Protein AF-A0A6L9QNK7-F1 (afdb_monomer_lite)

Radius of gyration: 12.38 Å; chains: 1; bounding box: 41×22×31 Å

pLDDT: mean 94.43, std 8.41, range [47.88, 98.69]

Organism: NCBI:txid453573

Foldseek 3Di:
DPPPDLLLVLLVQLLVLLVVCVVVDLQPQDPVSLVSLLVSLVSCVVVVVPVLSVLSVQLSVQSPDPDSVSNVVSSVSNNVVSVVVNVVD

Sequence (89 aa):
PDVRDPLSHALDEALAACADAAHRGLARTSPGLRERIARAGKDLEANGLRTAAETVNALAAALTADDPHRAVRAWATAHIRLLTTAELR

Secondary structure (DSSP, 8-state):
-----HHHHHHHHHHHHHHHHHHH-GGG--HHHHHHHHHHHHHHHHTT-HHHHHHHHHHHHHTTSS-HHHHHHHHHHHHHHHHHHHHT-

Structure (mmCIF, N/CA/C/O backbone):
data_AF-A0A6L9QNK7-F1
#
_entry.id   AF-A0A6L9QNK7-F1
#
loop_
_atom_site.group_PDB
_atom_site.id
_atom_site.type_symbol
_atom_site.label_atom_id
_atom_site.label_alt_id
_atom_site.label_comp_id
_atom_site.label_asym_id
_atom_site.label_entity_id
_atom_site.label_seq_id
_atom_site.pdbx_PDB_ins_code
_atom_site.Cartn_x
_atom_site.Cartn_y
_atom_site.Cartn_z
_atom_site.occupancy
_atom_site.B_iso_or_equiv
_atom_site.auth_seq_id
_atom_site.auth_comp_id
_atom_site.auth_asym_id
_atom_site.auth_atom_id
_atom_site.pdbx_PDB_model_num
ATOM 1 N N . PRO A 1 1 ? -26.201 -6.420 7.282 1.00 47.88 1 PRO A N 1
ATOM 2 C CA . PRO A 1 1 ? -24.894 -6.115 6.658 1.00 47.88 1 PRO A CA 1
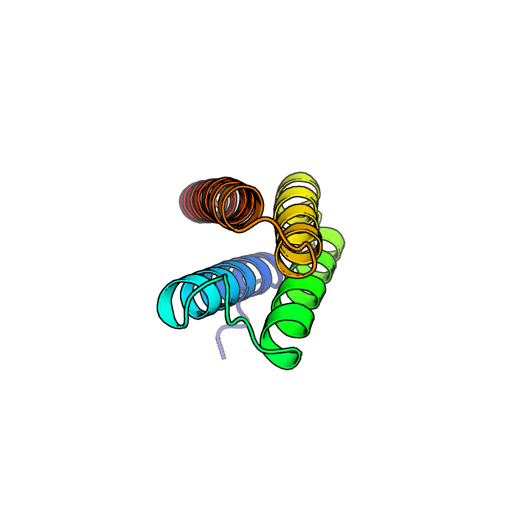ATOM 3 C C . PRO A 1 1 ? -23.984 -5.467 7.696 1.00 47.88 1 PRO A C 1
ATOM 5 O O . PRO A 1 1 ? -24.310 -4.396 8.194 1.00 47.88 1 PRO A O 1
ATOM 8 N N . ASP A 1 2 ? -22.919 -6.165 8.079 1.00 56.00 2 ASP A N 1
ATOM 9 C CA . ASP A 1 2 ? -21.897 -5.616 8.964 1.00 56.00 2 ASP A CA 1
ATOM 10 C C . ASP A 1 2 ? -21.198 -4.487 8.198 1.00 56.00 2 ASP A C 1
ATOM 12 O O . ASP A 1 2 ? -20.449 -4.735 7.249 1.00 56.00 2 ASP A O 1
ATOM 16 N N . VAL A 1 3 ? -21.573 -3.240 8.488 1.00 62.56 3 VAL A N 1
ATOM 17 C CA . VAL A 1 3 ? -20.913 -2.077 7.898 1.00 62.56 3 VAL A CA 1
ATOM 18 C C . VAL A 1 3 ? -19.571 -2.011 8.600 1.00 62.56 3 VAL A C 1
ATOM 20 O O . VAL A 1 3 ? -19.465 -1.405 9.662 1.00 62.56 3 VAL A O 1
ATOM 23 N N . ARG A 1 4 ? -18.571 -2.713 8.048 1.00 68.38 4 ARG A N 1
ATOM 24 C CA . ARG A 1 4 ? -17.192 -2.600 8.521 1.00 68.38 4 ARG A CA 1
ATOM 25 C C . ARG A 1 4 ? -16.878 -1.122 8.678 1.00 68.38 4 ARG A C 1
ATOM 27 O O . ARG A 1 4 ? -17.131 -0.337 7.762 1.00 68.38 4 ARG A O 1
ATOM 34 N N . ASP A 1 5 ? -16.349 -0.778 9.844 1.00 88.00 5 ASP A N 1
ATOM 35 C CA . ASP A 1 5 ? -15.879 0.568 10.115 1.00 88.00 5 ASP A CA 1
ATOM 36 C C . ASP A 1 5 ? -14.940 1.022 8.965 1.00 88.00 5 ASP A C 1
ATOM 38 O O . ASP A 1 5 ? -14.102 0.230 8.507 1.00 88.00 5 ASP A O 1
ATOM 42 N N . PRO A 1 6 ? -15.096 2.259 8.452 1.00 90.44 6 PRO A N 1
ATOM 43 C CA . PRO A 1 6 ? -14.323 2.765 7.319 1.00 90.44 6 PRO A CA 1
ATOM 44 C C . PRO A 1 6 ? -12.804 2.644 7.488 1.00 90.44 6 PRO A C 1
ATOM 46 O O . PRO A 1 6 ? -12.101 2.361 6.514 1.00 90.44 6 PRO A O 1
ATOM 49 N N . LEU A 1 7 ? -12.296 2.793 8.715 1.00 91.81 7 LEU A N 1
ATOM 50 C CA . LEU A 1 7 ? -10.871 2.664 9.010 1.00 91.81 7 LEU A CA 1
ATOM 51 C C . LEU A 1 7 ? -10.385 1.224 8.807 1.00 91.81 7 LEU A C 1
ATOM 53 O O . LEU A 1 7 ? -9.359 0.992 8.163 1.00 91.81 7 LEU A O 1
ATOM 57 N N . SER A 1 8 ? -11.146 0.250 9.300 1.00 93.12 8 SER A N 1
ATOM 58 C CA . SER A 1 8 ? -10.854 -1.173 9.138 1.00 93.12 8 SER A CA 1
ATOM 59 C C . SER A 1 8 ? -10.856 -1.593 7.672 1.00 93.12 8 SER A C 1
ATOM 61 O O . SER A 1 8 ? -9.986 -2.351 7.247 1.00 93.12 8 SER A O 1
ATOM 63 N N . HIS A 1 9 ? -11.794 -1.067 6.881 1.00 94.19 9 HIS A N 1
ATOM 64 C CA . HIS A 1 9 ? -11.830 -1.319 5.443 1.00 94.19 9 HIS A CA 1
ATOM 65 C C . HIS A 1 9 ? -10.609 -0.732 4.717 1.00 94.19 9 HIS A C 1
ATOM 67 O O . HIS A 1 9 ? -9.989 -1.431 3.916 1.00 94.19 9 HIS A O 1
ATOM 73 N N . ALA A 1 10 ? -10.219 0.508 5.030 1.00 96.12 10 ALA A N 1
ATOM 74 C CA . ALA A 1 10 ? -9.062 1.155 4.410 1.00 96.12 10 ALA A CA 1
ATOM 75 C C . ALA A 1 10 ? -7.743 0.414 4.701 1.00 96.12 10 ALA A C 1
ATOM 77 O O . ALA A 1 10 ? -6.902 0.266 3.810 1.00 96.12 10 ALA A O 1
ATOM 78 N N . LEU A 1 11 ? -7.566 -0.090 5.928 1.00 96.56 11 LEU A N 1
ATOM 79 C CA . LEU A 1 11 ? -6.408 -0.909 6.303 1.00 96.56 11 LEU A CA 1
ATOM 80 C C . LEU A 1 11 ? -6.362 -2.239 5.544 1.00 96.56 11 LEU A C 1
ATOM 82 O O . LEU A 1 11 ? -5.313 -2.591 4.997 1.00 96.56 11 LEU A O 1
ATOM 86 N N . ASP A 1 12 ? -7.486 -2.955 5.482 1.00 97.00 12 ASP A N 1
ATOM 87 C CA . ASP A 1 12 ? -7.577 -4.241 4.788 1.00 97.00 12 ASP A CA 1
ATOM 88 C C . ASP A 1 12 ? -7.274 -4.081 3.282 1.00 97.00 12 ASP A C 1
ATOM 90 O O . ASP A 1 12 ? -6.508 -4.862 2.714 1.00 97.00 12 ASP A O 1
ATOM 94 N N . GLU A 1 13 ? -7.803 -3.033 2.640 1.00 97.62 13 GLU A N 1
ATOM 95 C CA . GLU A 1 13 ? -7.527 -2.726 1.229 1.00 97.62 13 GLU A CA 1
ATOM 96 C C . GLU A 1 13 ? -6.055 -2.367 0.983 1.00 97.62 13 GLU A C 1
ATOM 98 O O . GLU A 1 13 ? -5.448 -2.832 0.012 1.00 97.62 13 GLU A O 1
ATOM 103 N N . ALA A 1 14 ? -5.440 -1.584 1.875 1.00 98.19 14 ALA A N 1
ATOM 104 C CA . ALA A 1 14 ? -4.022 -1.248 1.775 1.00 98.19 14 ALA A CA 1
ATOM 105 C C . ALA A 1 14 ? -3.125 -2.491 1.908 1.00 98.19 14 ALA A C 1
ATOM 107 O O . ALA A 1 14 ? -2.171 -2.657 1.137 1.00 98.19 14 ALA A O 1
ATOM 108 N N . LEU A 1 15 ? -3.446 -3.392 2.844 1.00 98.38 15 LEU A N 1
ATOM 109 C CA . LEU A 1 15 ? -2.759 -4.675 3.006 1.00 98.38 15 LEU A CA 1
ATOM 110 C C . LEU A 1 15 ? -2.916 -5.556 1.765 1.00 98.38 15 LEU A C 1
ATOM 112 O O . LEU A 1 15 ? -1.917 -6.080 1.266 1.00 98.38 15 LEU A O 1
ATOM 116 N N . ALA A 1 16 ? -4.134 -5.670 1.231 1.00 98.25 16 ALA A N 1
ATOM 117 C CA . ALA A 1 16 ? -4.416 -6.445 0.027 1.00 98.25 16 ALA A CA 1
ATOM 118 C C . ALA A 1 16 ? -3.645 -5.912 -1.191 1.00 98.25 16 ALA A C 1
ATOM 120 O O . ALA A 1 16 ? -3.018 -6.685 -1.915 1.00 98.25 16 ALA A O 1
ATOM 121 N N . ALA A 1 17 ? -3.610 -4.591 -1.392 1.00 98.06 17 ALA A N 1
ATOM 122 C CA . ALA A 1 17 ? -2.849 -3.974 -2.477 1.00 98.06 17 ALA A CA 1
ATOM 123 C C . ALA A 1 17 ? -1.332 -4.218 -2.345 1.00 98.06 17 ALA A C 1
ATOM 125 O O . ALA A 1 17 ? -0.660 -4.507 -3.341 1.00 98.06 17 ALA A O 1
ATOM 126 N N . CYS A 1 18 ? -0.785 -4.154 -1.125 1.00 98.00 18 CYS A N 1
ATOM 127 C CA . CYS A 1 18 ? 0.624 -4.468 -0.871 1.00 98.00 18 CYS A CA 1
ATOM 128 C C . CYS A 1 18 ? 0.940 -5.952 -1.112 1.00 98.00 18 CYS A C 1
ATOM 130 O O . CYS A 1 18 ? 1.989 -6.270 -1.679 1.00 98.00 18 CYS A O 1
ATOM 132 N N . ALA A 1 19 ? 0.049 -6.857 -0.703 1.00 98.06 19 ALA A N 1
ATOM 133 C CA . ALA A 1 19 ? 0.200 -8.294 -0.917 1.00 98.06 19 ALA A CA 1
ATOM 134 C C . ALA A 1 19 ? 0.142 -8.648 -2.411 1.00 98.06 19 ALA A C 1
ATOM 136 O O . ALA A 1 19 ? 1.008 -9.370 -2.908 1.00 98.06 19 ALA A O 1
ATOM 137 N N . ASP A 1 20 ? -0.807 -8.064 -3.149 1.00 97.81 20 ASP A N 1
ATOM 138 C CA . ASP A 1 20 ? -0.920 -8.207 -4.603 1.00 97.81 20 ASP A CA 1
ATOM 139 C C . ASP A 1 20 ? 0.371 -7.785 -5.320 1.00 97.81 20 ASP A C 1
ATOM 141 O O . ASP A 1 20 ? 0.832 -8.468 -6.240 1.00 97.81 20 ASP A O 1
ATOM 145 N N . ALA A 1 21 ? 0.973 -6.664 -4.905 1.00 96.69 21 ALA A N 1
ATOM 146 C CA . ALA A 1 21 ? 2.207 -6.157 -5.502 1.00 96.69 21 ALA A CA 1
ATOM 147 C C . ALA A 1 21 ? 3.399 -7.087 -5.252 1.00 96.69 21 ALA A C 1
ATOM 149 O O . ALA A 1 21 ? 4.165 -7.364 -6.177 1.00 96.69 21 ALA A O 1
ATOM 150 N N . ALA A 1 22 ? 3.532 -7.622 -4.036 1.00 96.31 22 ALA A N 1
ATOM 151 C CA . ALA A 1 22 ? 4.558 -8.614 -3.725 1.00 96.31 22 ALA A CA 1
ATOM 152 C C . ALA A 1 22 ? 4.361 -9.905 -4.524 1.00 96.31 22 ALA A C 1
ATOM 154 O O . ALA A 1 22 ? 5.306 -10.399 -5.137 1.00 96.31 22 ALA A O 1
ATOM 155 N N . HIS A 1 23 ? 3.126 -10.411 -4.570 1.00 96.44 23 HIS A N 1
ATOM 156 C CA . HIS A 1 23 ? 2.787 -11.658 -5.247 1.00 96.44 23 HIS A CA 1
ATOM 157 C C . HIS A 1 23 ? 3.058 -11.598 -6.758 1.00 96.44 23 HIS A C 1
ATOM 159 O O . HIS A 1 23 ? 3.588 -12.543 -7.338 1.00 96.44 23 HIS A O 1
ATOM 165 N N . ARG A 1 24 ? 2.741 -10.469 -7.404 1.00 94.31 24 ARG A N 1
ATOM 166 C CA . ARG A 1 24 ? 2.968 -10.264 -8.850 1.00 94.31 24 ARG A CA 1
ATOM 167 C C . ARG A 1 24 ? 4.403 -9.831 -9.184 1.00 94.31 24 ARG A C 1
ATOM 169 O O . ARG A 1 24 ? 4.829 -9.924 -10.339 1.00 94.31 24 ARG A O 1
ATOM 176 N N . GLY A 1 25 ? 5.151 -9.403 -8.170 1.00 95.56 25 GLY A N 1
ATOM 177 C CA . GLY A 1 25 ? 6.515 -8.902 -8.263 1.00 95.56 25 GLY A CA 1
ATOM 178 C C . GLY A 1 25 ? 6.564 -7.383 -8.428 1.00 95.56 25 GLY A C 1
ATOM 179 O O . GLY A 1 25 ? 6.074 -6.830 -9.413 1.00 95.56 25 GLY A O 1
ATOM 180 N N . LEU A 1 26 ? 7.253 -6.717 -7.498 1.00 95.56 26 LEU A N 1
ATOM 181 C CA . LEU A 1 26 ? 7.323 -5.252 -7.417 1.00 95.56 26 LEU A CA 1
ATOM 182 C C . LEU A 1 26 ? 7.893 -4.605 -8.691 1.00 95.56 26 LEU A C 1
ATOM 184 O O . LEU A 1 26 ? 7.375 -3.587 -9.145 1.00 95.56 26 LEU A O 1
ATOM 188 N N . ALA A 1 27 ? 8.887 -5.241 -9.320 1.00 91.69 27 ALA A N 1
ATOM 189 C CA . ALA A 1 27 ? 9.513 -4.768 -10.560 1.00 91.69 27 ALA A CA 1
ATOM 190 C C . ALA A 1 27 ? 8.577 -4.788 -11.787 1.00 91.69 27 ALA A C 1
ATOM 192 O O . ALA A 1 27 ? 8.878 -4.168 -12.801 1.00 91.69 27 ALA A O 1
ATOM 193 N N . ARG A 1 28 ? 7.451 -5.510 -11.723 1.00 90.00 28 ARG A N 1
ATOM 194 C CA . ARG A 1 28 ? 6.484 -5.649 -12.827 1.00 90.00 28 ARG A CA 1
ATOM 195 C C . ARG A 1 28 ? 5.087 -5.178 -12.429 1.00 90.00 28 ARG A C 1
ATOM 197 O O . ARG A 1 28 ? 4.084 -5.649 -12.966 1.00 90.00 28 ARG A O 1
ATOM 204 N N . THR A 1 29 ? 5.010 -4.253 -11.477 1.00 92.75 29 THR A N 1
ATOM 205 C CA . THR A 1 29 ? 3.727 -3.740 -10.994 1.00 92.75 29 THR A CA 1
ATOM 206 C C . THR A 1 29 ? 2.992 -3.003 -12.117 1.00 92.75 29 THR A C 1
ATOM 208 O O . THR A 1 29 ? 3.479 -2.012 -12.669 1.00 92.75 29 THR A O 1
ATOM 211 N N . SER A 1 30 ? 1.789 -3.473 -12.455 1.00 94.12 30 SER A N 1
ATOM 212 C CA . SER A 1 30 ? 0.976 -2.855 -13.504 1.00 94.12 30 SER A CA 1
ATOM 213 C C . SER A 1 30 ? 0.572 -1.416 -13.135 1.00 94.12 30 SER A C 1
ATOM 215 O O . SER A 1 30 ? 0.505 -1.081 -11.949 1.00 94.12 30 SER A O 1
ATOM 217 N N . PRO A 1 31 ? 0.278 -0.543 -14.118 1.00 94.31 31 PRO A N 1
ATOM 218 C CA . PRO A 1 31 ? -0.233 0.805 -13.848 1.00 94.31 31 PRO A CA 1
ATOM 219 C C . PRO A 1 31 ? -1.461 0.802 -12.924 1.00 94.31 31 PRO A C 1
ATOM 221 O O . PRO A 1 31 ? -1.466 1.501 -11.918 1.00 94.31 31 PRO A O 1
ATOM 224 N N . GLY A 1 32 ? -2.437 -0.076 -13.180 1.00 95.88 32 GLY A N 1
ATOM 225 C CA . GLY A 1 32 ? -3.642 -0.171 -12.350 1.00 95.88 32 GLY A CA 1
ATOM 226 C C . GLY A 1 32 ? -3.369 -0.603 -10.904 1.00 95.88 32 GLY A C 1
ATOM 227 O O . GLY A 1 32 ? -4.026 -0.125 -9.984 1.00 95.88 32 GLY A O 1
ATOM 228 N N . LEU A 1 33 ? -2.374 -1.466 -10.660 1.00 95.69 33 LEU A N 1
ATOM 229 C CA . LEU A 1 33 ? -1.991 -1.826 -9.291 1.00 95.69 33 LEU A CA 1
ATOM 230 C C . LEU A 1 33 ? -1.251 -0.677 -8.588 1.00 95.69 33 LEU A C 1
ATOM 232 O O . LEU A 1 33 ? -1.491 -0.437 -7.408 1.00 95.69 33 LEU A O 1
ATOM 236 N N . ARG A 1 34 ? -0.431 0.097 -9.312 1.00 95.56 34 ARG A N 1
ATOM 237 C CA . ARG A 1 34 ? 0.177 1.330 -8.779 1.00 95.56 34 ARG A CA 1
ATOM 238 C C . ARG A 1 34 ? -0.882 2.365 -8.395 1.00 95.56 34 ARG A C 1
ATOM 240 O O . ARG A 1 34 ? -0.807 2.940 -7.314 1.00 95.56 34 ARG A O 1
ATOM 247 N N . GLU A 1 35 ? -1.896 2.554 -9.234 1.00 96.50 35 GLU A N 1
ATOM 248 C CA . GLU A 1 35 ? -3.029 3.440 -8.944 1.00 96.50 35 GLU A CA 1
ATOM 249 C C . GLU A 1 35 ? -3.833 2.977 -7.725 1.00 96.50 35 GLU A C 1
ATOM 251 O O . GLU A 1 35 ? -4.215 3.805 -6.899 1.00 96.50 35 GLU A O 1
ATOM 256 N N . ARG A 1 36 ? -4.054 1.663 -7.575 1.00 97.69 36 ARG A N 1
ATOM 257 C CA . ARG A 1 36 ? -4.698 1.093 -6.380 1.00 97.69 36 ARG A CA 1
ATOM 258 C C . ARG A 1 36 ? -3.906 1.387 -5.107 1.00 97.69 36 ARG A C 1
ATOM 260 O O . ARG A 1 36 ? -4.504 1.808 -4.126 1.00 97.69 36 ARG A O 1
ATOM 267 N N . ILE A 1 37 ? -2.582 1.228 -5.127 1.00 98.06 37 ILE A N 1
ATOM 268 C CA . ILE A 1 37 ? -1.717 1.541 -3.975 1.00 98.06 37 ILE A CA 1
ATOM 269 C C . ILE A 1 37 ? -1.781 3.038 -3.644 1.00 98.06 37 ILE A C 1
ATOM 271 O O . ILE A 1 37 ? -1.965 3.406 -2.487 1.00 98.06 37 ILE A O 1
ATOM 275 N N . ALA A 1 38 ? -1.702 3.909 -4.653 1.00 97.81 38 ALA A N 1
ATOM 276 C CA . ALA A 1 38 ? -1.829 5.352 -4.450 1.00 97.81 38 ALA A CA 1
ATOM 277 C C . ALA A 1 38 ? -3.210 5.751 -3.894 1.00 97.81 38 ALA A C 1
ATOM 279 O O . ALA A 1 38 ? -3.307 6.665 -3.077 1.00 97.81 38 ALA A O 1
ATOM 280 N N . ARG A 1 39 ? -4.284 5.071 -4.316 1.00 98.06 39 ARG A N 1
ATOM 281 C CA . ARG A 1 39 ? -5.631 5.280 -3.768 1.00 98.06 39 ARG A CA 1
ATOM 282 C C . ARG A 1 39 ? -5.719 4.835 -2.310 1.00 98.06 39 ARG A C 1
ATOM 284 O O . ARG A 1 39 ? -6.177 5.622 -1.494 1.00 98.06 39 ARG A O 1
ATOM 291 N N . ALA A 1 40 ? -5.188 3.659 -1.978 1.00 98.19 40 ALA A N 1
ATOM 292 C CA . ALA A 1 40 ? -5.143 3.177 -0.599 1.00 98.19 40 ALA A CA 1
ATOM 293 C C . ALA A 1 40 ? -4.416 4.165 0.333 1.00 98.19 40 ALA A C 1
ATOM 295 O O . ALA A 1 40 ? -4.871 4.408 1.445 1.00 98.19 40 ALA A O 1
ATOM 296 N N . GLY A 1 41 ? -3.337 4.806 -0.135 1.00 98.19 41 GLY A N 1
ATOM 297 C CA . GLY A 1 41 ? -2.672 5.883 0.607 1.00 98.19 41 GLY A CA 1
ATOM 298 C C . GLY A 1 41 ? -3.606 7.058 0.928 1.00 98.19 41 GLY A C 1
ATOM 299 O O . GLY A 1 41 ? -3.664 7.501 2.073 1.00 98.19 41 GLY A O 1
ATOM 300 N N . LYS A 1 42 ? -4.390 7.522 -0.054 1.00 98.12 42 LYS A N 1
ATOM 301 C CA . LYS A 1 42 ? -5.380 8.599 0.135 1.00 98.12 42 LYS A CA 1
ATOM 302 C C . LYS A 1 42 ? -6.501 8.198 1.092 1.00 98.12 42 LYS A C 1
ATOM 304 O O . LYS A 1 42 ? -6.911 9.007 1.919 1.00 98.12 42 LYS A O 1
ATOM 309 N N . ASP A 1 43 ? -6.973 6.959 1.002 1.00 97.75 43 ASP A N 1
ATOM 310 C CA . ASP A 1 43 ? -8.050 6.459 1.857 1.00 97.75 43 ASP A CA 1
ATOM 311 C C . ASP A 1 43 ? -7.583 6.348 3.318 1.00 97.75 43 ASP A C 1
ATOM 313 O O . ASP A 1 43 ? -8.300 6.751 4.234 1.00 97.75 43 ASP A O 1
ATOM 317 N N . LEU A 1 44 ? -6.348 5.893 3.559 1.00 97.75 44 LEU A N 1
ATOM 318 C CA . LEU A 1 44 ? -5.737 5.900 4.894 1.00 97.75 44 LEU A CA 1
ATOM 319 C C . LEU A 1 44 ? -5.608 7.321 5.458 1.00 97.75 44 LEU A C 1
ATOM 321 O O . LEU A 1 44 ? -5.899 7.547 6.633 1.00 97.75 44 LEU A O 1
ATOM 325 N N . GLU A 1 45 ? -5.197 8.284 4.631 1.00 97.88 45 GLU A N 1
ATOM 326 C CA . GLU A 1 45 ? -5.087 9.689 5.029 1.00 97.88 45 GLU A CA 1
ATOM 327 C C . GLU A 1 45 ? -6.453 10.279 5.404 1.00 97.88 45 GLU A C 1
ATOM 329 O O . GLU A 1 45 ? -6.584 10.903 6.460 1.00 97.88 45 GLU A O 1
ATOM 334 N N . ALA A 1 46 ? -7.484 10.010 4.597 1.00 97.06 46 ALA A N 1
ATOM 335 C CA . ALA A 1 46 ? -8.857 10.443 4.851 1.00 97.06 46 ALA A CA 1
ATOM 336 C C . ALA A 1 46 ? -9.440 9.864 6.155 1.00 97.06 46 ALA A C 1
ATOM 338 O O . ALA A 1 46 ? -10.262 10.513 6.798 1.00 97.06 46 ALA A O 1
ATOM 339 N N . ASN A 1 47 ? -8.974 8.684 6.576 1.00 96.00 47 ASN A N 1
ATOM 340 C CA . ASN A 1 47 ? -9.348 8.041 7.840 1.00 96.00 47 ASN A CA 1
ATOM 341 C C . ASN A 1 47 ? -8.398 8.382 9.010 1.00 96.00 47 ASN A C 1
ATOM 343 O O . ASN A 1 47 ? -8.477 7.778 10.077 1.00 96.00 47 ASN A O 1
ATOM 347 N N . GLY A 1 48 ? -7.489 9.348 8.839 1.00 95.81 48 GLY A N 1
ATOM 348 C CA . GLY A 1 48 ? -6.619 9.851 9.908 1.00 95.81 48 GLY A CA 1
ATOM 349 C C . GLY A 1 48 ? -5.342 9.039 10.163 1.00 95.81 48 GLY A C 1
ATOM 350 O O . GLY A 1 48 ? -4.533 9.431 11.007 1.00 95.81 48 GLY A O 1
ATOM 351 N N . LEU A 1 49 ? -5.089 7.966 9.406 1.00 95.75 49 LEU A N 1
ATOM 352 C CA . LEU A 1 49 ? -3.898 7.114 9.521 1.00 95.75 49 LEU A CA 1
ATOM 353 C C . LEU A 1 49 ? -2.697 7.690 8.751 1.00 95.75 49 LEU A C 1
ATOM 355 O O . LEU A 1 49 ? -2.097 7.031 7.901 1.00 95.75 49 LEU A O 1
ATOM 359 N N . ARG A 1 50 ? -2.317 8.935 9.064 1.00 96.62 50 ARG A N 1
ATOM 360 C CA . ARG A 1 50 ? -1.338 9.723 8.284 1.00 96.62 50 ARG A CA 1
ATOM 361 C C . AR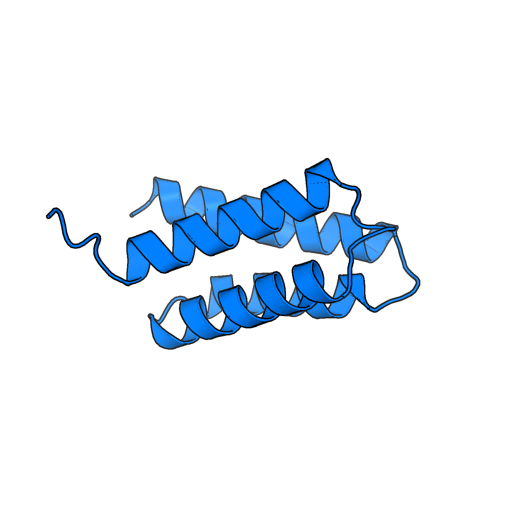G A 1 50 ? 0.009 9.026 8.089 1.00 96.62 50 ARG A C 1
ATOM 363 O O . ARG A 1 50 ? 0.492 8.942 6.969 1.00 96.62 50 ARG A O 1
ATOM 370 N N . THR A 1 51 ? 0.592 8.450 9.141 1.00 96.31 51 THR A N 1
ATOM 371 C CA . THR A 1 51 ? 1.883 7.750 9.011 1.00 96.31 51 THR A CA 1
ATOM 372 C C . THR A 1 51 ? 1.780 6.493 8.143 1.00 96.31 51 THR A C 1
ATOM 374 O O . THR A 1 51 ? 2.707 6.176 7.405 1.00 96.31 51 THR A O 1
ATOM 377 N N . ALA A 1 52 ? 0.660 5.764 8.202 1.00 96.88 52 ALA A N 1
ATOM 378 C CA . ALA A 1 52 ? 0.451 4.620 7.315 1.00 96.88 52 ALA A CA 1
ATOM 379 C C . ALA A 1 52 ? 0.314 5.096 5.860 1.00 96.88 52 ALA A C 1
ATOM 381 O O . ALA A 1 52 ? 0.996 4.571 4.978 1.00 96.88 52 ALA A O 1
ATOM 382 N N . ALA A 1 53 ? -0.469 6.154 5.629 1.00 98.31 53 ALA A N 1
ATOM 383 C CA . ALA A 1 53 ? -0.614 6.789 4.323 1.00 98.31 53 ALA A CA 1
ATOM 384 C C . ALA A 1 53 ? 0.736 7.229 3.732 1.00 98.31 53 ALA A C 1
ATOM 386 O O . ALA A 1 53 ? 1.037 6.909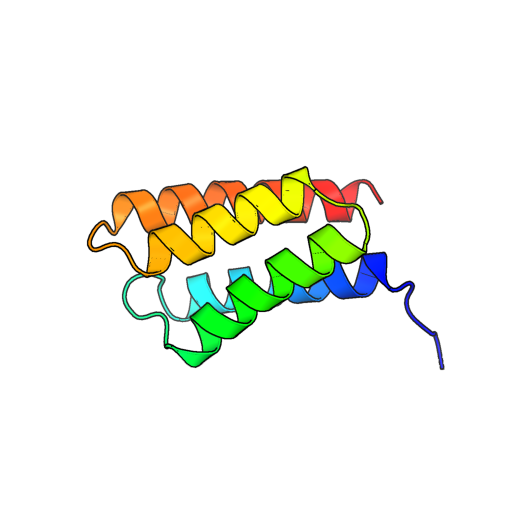 2.585 1.00 98.31 53 ALA A O 1
ATOM 387 N N . GLU A 1 54 ? 1.596 7.879 4.521 1.00 98.38 54 GLU A N 1
ATOM 388 C CA . GLU A 1 54 ? 2.949 8.279 4.110 1.00 98.38 54 GLU A CA 1
ATOM 389 C C . GLU A 1 54 ? 3.792 7.088 3.640 1.00 98.38 54 GLU A C 1
ATOM 391 O O . GLU A 1 54 ? 4.425 7.156 2.584 1.00 98.38 54 GLU A O 1
ATOM 396 N N . THR A 1 55 ? 3.773 5.970 4.375 1.00 98.44 55 THR A N 1
ATOM 397 C CA . THR A 1 55 ? 4.529 4.770 3.974 1.00 98.44 55 THR A CA 1
ATOM 398 C C . THR A 1 55 ? 4.002 4.147 2.679 1.00 98.44 55 THR A C 1
ATOM 400 O O . THR A 1 55 ? 4.793 3.730 1.832 1.00 98.44 55 THR A O 1
ATOM 403 N N . VAL A 1 56 ? 2.681 4.144 2.474 1.00 98.50 56 VAL A N 1
ATOM 404 C CA . VAL A 1 56 ? 2.044 3.640 1.246 1.00 98.50 56 VAL A CA 1
ATOM 405 C C . VAL A 1 56 ? 2.320 4.568 0.057 1.00 98.50 56 VAL A C 1
ATOM 407 O O . VAL A 1 56 ? 2.635 4.097 -1.037 1.00 98.50 56 VAL A O 1
ATOM 410 N N . ASN A 1 57 ? 2.305 5.884 0.266 1.00 97.94 57 ASN A N 1
ATOM 411 C CA . ASN A 1 57 ? 2.671 6.870 -0.751 1.00 97.94 57 ASN A CA 1
ATOM 412 C C . ASN A 1 57 ? 4.156 6.764 -1.135 1.00 97.94 57 ASN A C 1
ATOM 414 O O . ASN A 1 57 ? 4.504 6.850 -2.315 1.00 97.94 57 ASN A O 1
ATOM 418 N N . ALA A 1 58 ? 5.036 6.502 -0.164 1.00 98.12 58 ALA A N 1
ATOM 419 C CA . ALA A 1 58 ? 6.450 6.241 -0.422 1.00 98.12 58 ALA A CA 1
ATOM 420 C C . ALA A 1 58 ? 6.657 4.966 -1.256 1.00 98.12 58 ALA A C 1
ATOM 422 O O . ALA A 1 58 ? 7.496 4.958 -2.161 1.00 98.12 58 ALA A O 1
ATOM 423 N N . LEU A 1 59 ? 5.870 3.912 -1.008 1.00 98.44 59 LEU A N 1
ATOM 424 C CA . LEU A 1 59 ? 5.842 2.723 -1.861 1.00 98.44 59 LEU A CA 1
ATOM 425 C C . LEU A 1 59 ? 5.370 3.063 -3.280 1.00 98.44 59 LEU A C 1
ATOM 427 O O . LEU A 1 59 ? 6.051 2.702 -4.238 1.00 98.44 59 LEU A O 1
ATOM 431 N N . ALA A 1 60 ? 4.260 3.789 -3.436 1.00 97.31 60 ALA A N 1
ATOM 432 C CA . ALA A 1 60 ? 3.753 4.181 -4.752 1.00 97.31 60 ALA A CA 1
ATOM 433 C C . ALA A 1 60 ? 4.816 4.935 -5.575 1.00 97.31 60 ALA A C 1
ATOM 435 O O . ALA A 1 60 ? 5.039 4.612 -6.743 1.00 97.31 60 ALA A O 1
ATOM 436 N N . ALA A 1 61 ? 5.536 5.868 -4.943 1.00 96.38 61 ALA A N 1
ATOM 437 C CA . ALA A 1 61 ? 6.643 6.591 -5.566 1.00 96.38 61 ALA A CA 1
ATOM 438 C C . ALA A 1 61 ? 7.843 5.682 -5.901 1.00 96.38 61 ALA A C 1
ATOM 440 O O . ALA A 1 61 ? 8.475 5.836 -6.948 1.00 96.38 61 ALA A O 1
ATOM 441 N N . ALA A 1 62 ? 8.166 4.714 -5.039 1.00 97.25 62 ALA A N 1
ATOM 442 C CA . ALA A 1 62 ? 9.256 3.771 -5.279 1.00 97.25 62 ALA A CA 1
ATOM 443 C C . ALA A 1 62 ? 8.959 2.805 -6.439 1.00 97.25 62 ALA A C 1
ATOM 445 O O . ALA A 1 62 ? 9.871 2.466 -7.183 1.00 97.25 62 ALA A O 1
ATOM 446 N N . LEU A 1 63 ? 7.697 2.414 -6.643 1.00 95.62 63 LEU A N 1
ATOM 447 C CA . LEU A 1 63 ? 7.272 1.543 -7.751 1.00 95.62 63 LEU A CA 1
ATOM 448 C C . LEU A 1 63 ? 7.348 2.215 -9.128 1.00 95.62 63 LEU A C 1
ATOM 450 O O . LEU A 1 63 ? 7.282 1.536 -10.151 1.00 95.62 63 LEU A O 1
ATOM 454 N N . THR A 1 64 ? 7.438 3.544 -9.170 1.00 92.19 64 THR A N 1
ATOM 455 C CA . THR A 1 64 ? 7.679 4.305 -10.406 1.00 92.19 64 THR A CA 1
ATOM 456 C C . THR A 1 64 ? 9.154 4.606 -10.650 1.00 92.19 64 THR A C 1
ATOM 458 O O . THR A 1 64 ? 9.496 5.099 -11.721 1.00 92.19 64 THR A O 1
ATOM 461 N N . ALA A 1 65 ? 10.019 4.340 -9.670 1.00 90.50 65 ALA A N 1
ATOM 462 C CA . ALA A 1 65 ? 11.451 4.557 -9.792 1.00 90.50 65 ALA A CA 1
ATOM 463 C C . ALA A 1 65 ? 12.138 3.321 -10.388 1.00 90.50 65 ALA A C 1
ATOM 465 O O . ALA A 1 65 ? 11.752 2.190 -10.099 1.00 90.50 65 ALA A O 1
ATOM 466 N N . ASP A 1 66 ? 13.205 3.537 -11.155 1.00 88.69 66 ASP A N 1
ATOM 467 C CA . ASP A 1 66 ? 14.050 2.465 -11.696 1.00 88.69 66 ASP A CA 1
ATOM 46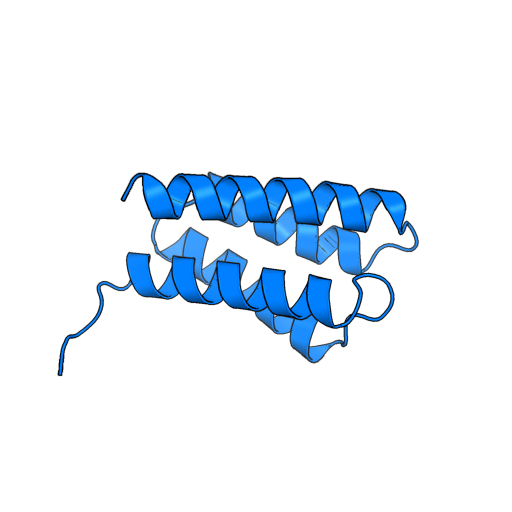8 C C . ASP A 1 66 ? 15.089 1.992 -10.656 1.00 88.69 66 ASP A C 1
ATOM 470 O O . ASP A 1 66 ? 16.296 2.024 -10.869 1.00 88.69 66 ASP A O 1
ATOM 474 N N . ASP A 1 67 ? 14.611 1.634 -9.458 1.00 94.94 67 ASP A N 1
ATOM 475 C CA . ASP A 1 67 ? 15.430 1.097 -8.362 1.00 94.94 67 ASP A CA 1
ATOM 476 C C . ASP A 1 67 ? 14.677 -0.047 -7.651 1.00 94.94 67 ASP A C 1
ATOM 478 O O . ASP A 1 67 ? 13.874 0.189 -6.733 1.00 94.94 67 ASP A O 1
ATOM 482 N N . PRO A 1 68 ? 14.942 -1.309 -8.039 1.00 94.00 68 PRO A N 1
ATOM 483 C CA . PRO A 1 68 ? 14.298 -2.477 -7.443 1.00 94.00 68 PRO A CA 1
ATOM 484 C C . PRO A 1 68 ? 14.551 -2.619 -5.937 1.00 94.00 68 PRO A C 1
ATOM 486 O O . PRO A 1 68 ? 13.660 -3.038 -5.195 1.00 94.00 68 PRO A O 1
ATOM 489 N N . HIS A 1 69 ? 15.739 -2.249 -5.450 1.00 96.00 69 HIS A N 1
ATOM 490 C CA . HIS A 1 69 ? 16.064 -2.354 -4.027 1.00 96.00 69 HIS A CA 1
ATOM 491 C C . HIS A 1 69 ? 15.283 -1.333 -3.203 1.00 96.00 69 HIS A C 1
ATOM 493 O O . HIS A 1 69 ? 14.819 -1.643 -2.101 1.00 96.00 69 HIS A O 1
ATOM 499 N N . ARG A 1 70 ? 15.101 -0.121 -3.732 1.00 97.06 70 ARG A N 1
ATOM 500 C CA . ARG A 1 70 ? 14.239 0.890 -3.118 1.00 97.06 70 ARG A CA 1
ATOM 501 C C . ARG A 1 70 ? 12.780 0.447 -3.097 1.00 97.06 70 ARG A C 1
ATOM 503 O O . ARG A 1 70 ? 12.143 0.623 -2.062 1.00 97.06 70 ARG A O 1
ATOM 510 N N . ALA A 1 71 ? 12.275 -0.157 -4.173 1.00 97.50 71 ALA A N 1
ATOM 511 C CA . ALA A 1 71 ? 10.911 -0.686 -4.212 1.00 97.50 71 ALA A CA 1
ATOM 512 C C . ALA A 1 71 ? 10.683 -1.766 -3.141 1.00 97.50 71 ALA A C 1
ATOM 514 O O . ALA A 1 71 ? 9.708 -1.689 -2.394 1.00 97.50 71 ALA A O 1
ATOM 515 N N . VAL A 1 72 ? 11.614 -2.718 -2.997 1.00 98.25 72 VAL A N 1
ATOM 516 C CA . VAL A 1 72 ? 11.546 -3.764 -1.959 1.00 98.25 72 VAL A CA 1
ATOM 517 C C . VAL A 1 72 ? 11.568 -3.165 -0.552 1.00 98.25 72 VAL A C 1
ATOM 519 O O . VAL A 1 72 ? 10.734 -3.528 0.277 1.00 98.25 72 VAL A O 1
ATOM 522 N N . ARG A 1 73 ? 12.481 -2.223 -0.273 1.00 98.44 73 ARG A N 1
ATOM 523 C CA . ARG A 1 73 ? 12.554 -1.562 1.042 1.00 98.44 73 ARG A CA 1
ATOM 524 C C . ARG A 1 73 ? 11.281 -0.781 1.361 1.00 98.44 73 ARG A C 1
ATOM 526 O O . ARG A 1 73 ? 10.768 -0.894 2.469 1.00 98.44 73 ARG A O 1
ATOM 533 N N . ALA A 1 74 ? 10.762 -0.015 0.403 1.00 98.38 74 ALA A N 1
ATOM 534 C CA . ALA A 1 74 ? 9.531 0.746 0.590 1.00 98.38 74 ALA A CA 1
ATOM 535 C C . ALA A 1 74 ? 8.326 -0.176 0.830 1.00 98.38 74 ALA A C 1
ATOM 537 O O . ALA A 1 74 ? 7.506 0.106 1.702 1.00 98.38 74 ALA A O 1
ATOM 538 N N . TRP A 1 75 ? 8.258 -1.305 0.116 1.00 98.62 75 TRP A N 1
ATOM 539 C CA . TRP A 1 75 ? 7.209 -2.303 0.309 1.00 98.62 75 TRP A CA 1
ATOM 540 C C . TRP A 1 75 ? 7.268 -2.926 1.700 1.00 98.62 75 TRP A C 1
ATOM 542 O O . TRP A 1 75 ? 6.253 -2.947 2.390 1.00 98.62 75 TRP A O 1
ATOM 552 N N . ALA A 1 76 ? 8.447 -3.376 2.140 1.00 98.69 76 ALA A N 1
ATOM 553 C CA . ALA A 1 76 ? 8.607 -3.983 3.457 1.00 98.69 76 ALA A CA 1
ATOM 554 C C . ALA A 1 76 ? 8.209 -3.005 4.573 1.00 98.69 76 ALA A C 1
ATOM 556 O O . ALA A 1 76 ? 7.443 -3.368 5.462 1.00 98.69 76 ALA A O 1
ATOM 557 N N . THR A 1 77 ? 8.656 -1.747 4.487 1.00 98.69 77 THR A N 1
ATOM 558 C CA . THR A 1 77 ? 8.278 -0.693 5.438 1.00 98.69 77 THR A CA 1
ATOM 559 C C . THR A 1 77 ? 6.764 -0.489 5.491 1.00 98.69 77 THR A C 1
ATOM 561 O O . THR A 1 77 ? 6.190 -0.505 6.580 1.00 98.69 77 THR A O 1
ATOM 564 N N . ALA A 1 78 ? 6.111 -0.319 4.336 1.00 98.56 78 ALA A N 1
ATOM 565 C CA . ALA A 1 78 ? 4.665 -0.116 4.274 1.00 98.56 78 ALA A CA 1
ATOM 566 C C . ALA A 1 78 ? 3.902 -1.337 4.809 1.00 98.56 78 ALA A C 1
ATOM 568 O O . ALA A 1 78 ? 3.021 -1.192 5.651 1.00 98.56 78 ALA A O 1
ATOM 569 N N . HIS A 1 79 ? 4.272 -2.546 4.379 1.00 98.31 79 HIS A N 1
ATOM 570 C CA . HIS A 1 79 ? 3.575 -3.772 4.756 1.00 98.31 79 HIS A CA 1
ATOM 571 C C . HIS A 1 79 ? 3.701 -4.080 6.253 1.00 98.31 79 HIS A C 1
ATOM 573 O O . HIS A 1 79 ? 2.696 -4.378 6.893 1.00 98.31 79 HIS A O 1
ATOM 579 N N . ILE A 1 80 ? 4.898 -3.932 6.835 1.00 98.31 80 ILE A N 1
ATOM 580 C CA . ILE A 1 80 ? 5.109 -4.104 8.280 1.00 98.31 80 ILE A CA 1
ATOM 581 C C . ILE A 1 80 ? 4.286 -3.077 9.058 1.00 98.31 80 ILE A C 1
ATOM 583 O O . ILE A 1 80 ? 3.589 -3.446 9.999 1.00 98.31 80 ILE A O 1
ATOM 587 N N . ARG A 1 81 ? 4.323 -1.796 8.660 1.00 97.38 81 ARG A N 1
ATOM 588 C CA . ARG A 1 81 ? 3.575 -0.740 9.352 1.00 97.38 81 ARG A CA 1
ATOM 589 C C . ARG A 1 81 ? 2.073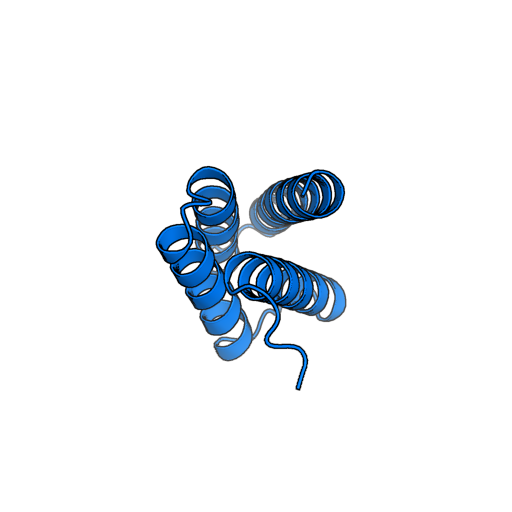 -1.008 9.320 1.00 97.38 81 ARG A C 1
ATOM 591 O O . ARG A 1 81 ? 1.438 -0.923 10.365 1.00 97.38 81 ARG A O 1
ATOM 598 N N . LEU A 1 82 ? 1.532 -1.355 8.153 1.00 98.06 82 LEU A N 1
ATOM 599 C CA . LEU A 1 82 ? 0.116 -1.678 7.982 1.00 98.06 82 LEU A CA 1
ATOM 600 C C . LEU A 1 82 ? -0.293 -2.900 8.804 1.00 98.06 82 LEU A C 1
ATOM 602 O O . LEU A 1 82 ? -1.306 -2.839 9.491 1.00 98.06 82 LEU A O 1
ATOM 606 N N . LEU A 1 83 ? 0.505 -3.972 8.779 1.00 98.06 83 LEU A N 1
ATOM 607 C CA . LEU A 1 83 ? 0.226 -5.181 9.552 1.00 98.06 83 LEU A CA 1
ATOM 608 C C . LEU A 1 83 ? 0.232 -4.874 11.052 1.00 98.06 83 LEU A C 1
ATOM 610 O O . LEU A 1 83 ? -0.720 -5.199 11.746 1.00 98.06 83 LEU A O 1
ATOM 614 N N . THR A 1 84 ? 1.246 -4.158 11.548 1.00 97.19 84 THR A N 1
ATOM 615 C CA . THR A 1 84 ? 1.290 -3.729 12.953 1.00 97.19 84 THR A CA 1
ATOM 616 C C . THR A 1 84 ? 0.104 -2.834 13.321 1.00 97.19 84 THR A C 1
ATOM 618 O O . THR A 1 84 ? -0.457 -2.992 14.396 1.00 97.19 84 THR A O 1
ATOM 621 N N . THR A 1 85 ? -0.307 -1.903 12.455 1.00 95.31 85 THR A N 1
ATOM 622 C CA . THR A 1 85 ? -1.498 -1.075 12.706 1.00 95.31 85 THR A CA 1
ATOM 623 C C . THR A 1 85 ? -2.778 -1.911 12.741 1.00 95.31 85 THR A C 1
ATOM 625 O O . THR A 1 85 ? -3.624 -1.658 13.589 1.00 95.31 85 THR A O 1
ATOM 628 N N . ALA A 1 86 ? -2.913 -2.912 11.870 1.00 95.38 86 ALA A N 1
ATOM 629 C CA . ALA A 1 86 ? -4.075 -3.796 11.844 1.00 95.38 86 ALA A CA 1
ATOM 630 C C . ALA A 1 86 ? -4.159 -4.719 13.071 1.00 95.38 86 ALA A C 1
ATOM 632 O O . ALA A 1 86 ? -5.261 -4.987 13.534 1.00 95.38 86 ALA A O 1
ATOM 633 N N . GLU A 1 87 ? -3.026 -5.171 13.612 1.00 95.75 87 GLU A N 1
ATOM 634 C CA . GLU A 1 87 ? -2.970 -5.987 14.838 1.00 95.75 87 GLU A CA 1
ATOM 635 C C . GLU A 1 87 ? -3.257 -5.180 16.117 1.00 95.75 87 GLU A C 1
ATOM 637 O O . GLU A 1 87 ? -3.656 -5.745 17.130 1.00 95.75 87 GLU A O 1
ATOM 642 N N . LEU A 1 88 ? -3.032 -3.861 16.091 1.00 92.62 88 LEU A N 1
ATOM 643 C CA . LEU A 1 88 ? -3.202 -2.968 17.247 1.00 92.62 88 LEU A CA 1
ATOM 644 C C . LEU A 1 88 ? -4.527 -2.187 17.245 1.00 92.62 88 LEU A C 1
ATOM 646 O O . LEU A 1 88 ? -4.709 -1.329 18.113 1.00 92.62 88 LEU A O 1
ATOM 650 N N . ARG A 1 89 ? -5.405 -2.425 16.265 1.00 81.19 89 ARG A N 1
ATOM 651 C CA . ARG A 1 89 ? -6.749 -1.824 16.208 1.00 81.19 89 ARG A CA 1
ATOM 652 C C . ARG A 1 89 ? -7.696 -2.502 17.196 1.00 81.19 89 ARG A C 1
ATOM 654 O O . ARG A 1 89 ? -8.544 -1.775 17.753 1.00 81.19 89 ARG A O 1
#

=== Feature glossary ===
Each block in this record encodes a different view of the same protein. In brief:

Predicted aligned error. PAE(i, j) answers: if I align the predicted and true structures on residue i, how far off (in Å) do I expect residue j to be? A block-diagonal PAE matrix with low values on the blocks and high values off-diagonal is the signature of a multi-domain protein with confidently predicted domains but uncertain inter-domain orientation.

Contact-map, Ramachandran, and PAE plots. Plot images: a contact map (which residues are close in 3D, as an N×N binary image), a Ramachandran scatter (backbone torsion angles, revealing secondary-structure composition at a glance), and — for AlphaFold structures — a PAE heatmap (pairwise prediction confidence).

Backbone torsions (φ/ψ). φ (phi) and ψ (psi) are the two rotatable backbone dihedrals per residue: φ is the C(i-1)–N–Cα–C torsion, ψ is the N–Cα–C–N(i+1) torsion, both in degrees on (−180°, 180°]. α-helical residues cluster near (−60°, −45°); β-strand residues near (−120°, +130°). A Ramachandran plot is simply a scatter of (φ, ψ) for every residue.

Foldseek 3Di. A 3Di character summarizes, for each residue, the relative orientation of the Cα frame of its nearest spatial neighbor. Because it encodes fold topology rather than chemistry, 3Di alignments detect remote structural similarity that sequence alignment misses.

Radius of gyration, Cα contacts, bounding box. Three whole-structure scalars: the radius of gyration (RMS distance of Cα from 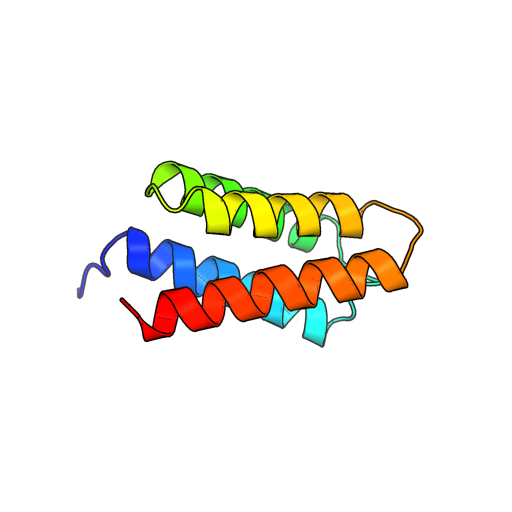centroid, in Å), the count of Cα–Cα contacts (pairs closer than 8 Å and separated by more than four residues in sequence — i.e. tertiary, not local, contacts), and the bounding-box dimensions. Together they distinguish compact globular folds from extended fibres or disordered chains.

Sequence. Sequence gives the chain of amino acids in standard one-letter code (A=alanine, C=cysteine, …, Y=tyrosine), read N→C. It is the only feature that is directly encoded by the gene; all structural features are derived from the folded form of this sequence.

mmCIF coordinates. Atomic coordinates in PDBx/mmCIF format — the same representation the Protein Data Bank distributes. Each line of the _atom_site loop places one backbone atom in Cartesian space (units: ångströms, origin: arbitrary).

Secondary structure (3-state, P-SEA). Three-state secondary structure (P-SEA) collapses the eight DSSP classes into helix (a), strand (b), and coil (c). P-SEA assigns these from Cα geometry alone — distances and angles — without requiring backbone oxygens, so it works on any Cα trace.

InterPro / GO / CATH / organism. Functional annotations link the protein to curated databases. InterPro entries identify conserved domains and families by matching the sequence against member-database signatures (Pfam, PROSITE, CDD, …). Gene Ontology (GO) terms describe molecular function, biological process, and cellular component in a controlled vocabulary. CATH places the structure in a hierarchical fold classification (Class/Architecture/Topology/Homologous-superfamily). The organism is the source species.

B-factor. B-factor (Debye–Waller factor) reflects atomic displacement in the crystal lattice. It is an experimental observable (units Å²), not a prediction; low values mean the atom is pinned down, high values mean it moves or is heterogeneous across the crystal.

Rendered structure images. Structure images are PyMOL renders from six orthogonal camera directions. Cartoon representation draws helices as coils and strands as arrows; sticks shows the backbone as bonds; surface shows the solvent-excluded envelope. Rainbow coloring maps sequence position to hue (blue→red, N→C); chain coloring assigns a distinct color per polypeptide.

Solvent-accessible surface area. Solvent-accessible surface area (SASA) is the area in Å² traced out by the centre of a 1.4 Å probe sphere (a water molecule) rolled over the protein's van der Waals surface (Shrake–Rupley / Lee–Richards construction). Buried residues have near-zero SASA; fully exposed residues can exceed 200 Å². The total SASA scales roughly with the number of surface residues.

Secondary structure (8-state, DSSP). The SS8 string is DSSP's per-residue secondary-structure call. α-helix (H) means an i→i+4 H-bond ladder; β-strand (E) means the residue participates in a β-sheet; 3₁₀ (G) and π (I) are tighter and wider helices; T/S are turns/bends; '-' is loop.

pLDDT. For AlphaFold models, the B-factor field carries pLDDT — the model's own estimate of local accuracy on a 0–100 scale. Regions with pLDDT<50 should be treated as essentially unmodeled; they often correspond to intrinsically disordered segments.

Nearest PDB structures. Nearest PDB neighbors are the top structural matches found by Foldseek when searching this structure against the entire Protein Data Bank. Each hit reports a TM-score (0 to 1; >0.5 almost always implies the same fold) and an E-value. These are *structural* homologs — they may share no detectable sequence similarity.